Protein AF-A0A8J7Y199-F1 (afdb_monomer)

Secondary structure (DSSP, 8-state):
---EEEEEEGGGTEEEEEE--HHHHHHHHHHHHHHHHHHHHTPPPPP-TTGGG-GGGGG---

Mean predicted aligned error: 5.65 Å

pLDDT: mean 89.3, std 8.43, range [62.62, 97.56]

Nearest PDB structures (foldseek):
  8d3q-assembly1_J  TM=7.964E-01  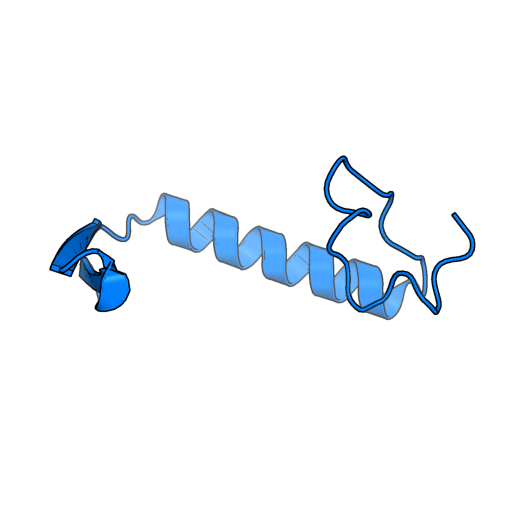e=1.900E-02  Halalkalibacterium halodurans C-125
  8d3l-assembly1_I  TM=8.038E-01  e=5.382E-01  Halalkalibacterium halodurans C-125
  6spf-assembly1_X  TM=3.489E-01  e=4.058E+00  Pseudomonas aeruginosa
  7unw-assembly1_Z  TM=3.418E-01  e=4.058E+00  Pseudomonas aeruginosa PAO1
  7oj0-assembly1_w  TM=3.325E-01  e=4.665E+00  Escherichia coli K-12

Foldseek 3Di:
DDQWDWDQDVVVRDIDIDGCDPVNVVVVVVVVVVVVVCVVVVDDDDDDPCLVPDPCVVVDPD

Sequence (62 aa):
EVKKGVLYFPKQRKKLIVYITAEDKKFVMKDIKEIRKLVKSEKMPRGRDRCGYCEMRKFCKE

Structure (mmCIF, N/CA/C/O backbone):
data_AF-A0A8J7Y199-F1
#
_entry.id   AF-A0A8J7Y199-F1
#
loop_
_atom_site.group_PDB
_atom_site.id
_atom_site.type_symbol
_atom_site.label_atom_id
_atom_site.label_alt_id
_atom_site.label_comp_id
_atom_site.label_asym_id
_atom_site.label_entity_id
_atom_site.label_seq_id
_atom_site.pdbx_PDB_ins_code
_atom_site.Cartn_x
_atom_site.Cartn_y
_atom_site.Cartn_z
_atom_site.occupancy
_atom_site.B_iso_or_equiv
_atom_site.auth_seq_id
_atom_site.auth_comp_id
_atom_site.auth_asym_id
_atom_site.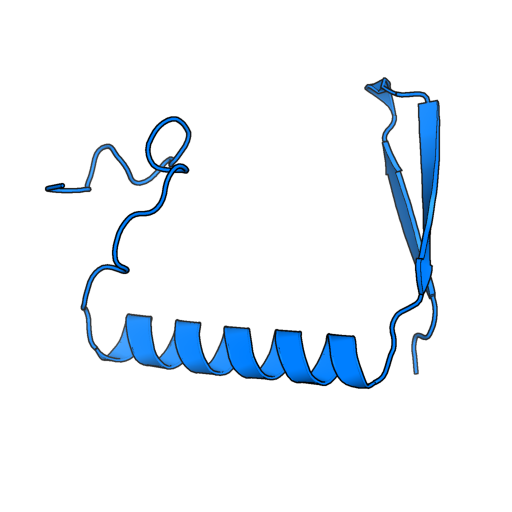auth_atom_id
_atom_site.pdbx_PDB_model_num
ATOM 1 N N . GLU A 1 1 ? 3.356 7.275 19.368 1.00 65.69 1 GLU A N 1
ATOM 2 C CA . GLU A 1 1 ? 3.084 6.209 18.377 1.00 65.69 1 GLU A CA 1
ATOM 3 C C . GLU A 1 1 ? 1.603 6.233 17.990 1.00 65.69 1 GLU A C 1
ATOM 5 O O . GLU A 1 1 ? 0.767 6.239 18.886 1.00 65.69 1 GLU A O 1
ATOM 10 N N . VAL A 1 2 ? 1.263 6.297 16.697 1.00 75.94 2 VAL A N 1
ATOM 11 C CA . VAL A 1 2 ? -0.143 6.291 16.241 1.00 75.94 2 VAL A CA 1
ATOM 12 C C . VAL A 1 2 ? -0.621 4.844 16.111 1.00 75.94 2 VAL A C 1
ATOM 14 O O . VAL A 1 2 ? 0.000 4.056 15.399 1.00 75.94 2 VAL A O 1
ATOM 17 N N . LYS A 1 3 ? -1.699 4.495 16.823 1.00 87.94 3 LYS A N 1
ATOM 18 C CA . LYS A 1 3 ? -2.263 3.128 16.876 1.00 87.94 3 LYS A CA 1
ATOM 19 C C . LYS A 1 3 ? -3.594 2.985 16.134 1.00 87.94 3 LYS A C 1
ATOM 21 O O . LYS A 1 3 ? -4.030 1.870 15.862 1.00 87.94 3 LYS A O 1
ATOM 26 N N . LYS A 1 4 ? -4.255 4.104 15.827 1.00 92.62 4 LYS A N 1
ATOM 27 C CA . LYS A 1 4 ? -5.537 4.141 15.119 1.00 92.62 4 LYS A CA 1
ATOM 28 C C . LYS A 1 4 ? -5.567 5.313 14.147 1.00 92.62 4 LYS A C 1
ATOM 30 O O . LYS A 1 4 ? -5.037 6.377 14.454 1.00 92.62 4 LYS A O 1
ATOM 35 N N . GLY A 1 5 ? -6.215 5.109 13.011 1.00 92.19 5 GLY A N 1
ATOM 36 C CA . GLY A 1 5 ? -6.526 6.125 12.018 1.00 92.19 5 GLY A CA 1
ATOM 37 C C . GLY A 1 5 ? -8.021 6.152 11.722 1.00 92.19 5 GLY A C 1
ATOM 38 O O . GLY A 1 5 ? -8.761 5.223 12.054 1.00 92.19 5 GLY A O 1
ATOM 39 N N . VAL A 1 6 ? -8.472 7.230 11.093 1.00 94.69 6 VAL A N 1
ATOM 40 C CA . VAL A 1 6 ? -9.854 7.377 10.642 1.00 94.69 6 VAL A CA 1
ATOM 41 C C . VAL A 1 6 ? -9.839 7.657 9.149 1.00 94.69 6 VAL A C 1
ATOM 43 O O . VAL A 1 6 ? -9.216 8.617 8.709 1.00 94.69 6 VAL A O 1
ATOM 46 N N . LEU A 1 7 ? -10.565 6.845 8.387 1.00 95.94 7 LEU A N 1
ATOM 47 C CA . LEU A 1 7 ? -10.884 7.112 6.992 1.00 95.94 7 LEU A CA 1
ATOM 48 C C . LEU A 1 7 ? -12.321 7.608 6.909 1.00 95.94 7 LEU A C 1
ATOM 50 O O . LEU A 1 7 ? -13.245 6.955 7.399 1.00 95.94 7 LEU A O 1
ATOM 54 N N . TYR A 1 8 ? -12.508 8.768 6.293 1.00 96.81 8 TYR A N 1
ATOM 55 C CA . TYR A 1 8 ? -13.827 9.319 6.033 1.00 96.81 8 TYR A CA 1
ATOM 56 C C . TYR A 1 8 ? -14.122 9.232 4.537 1.00 96.81 8 TYR A C 1
ATOM 58 O O . TYR A 1 8 ? -13.322 9.675 3.717 1.00 96.81 8 TYR A O 1
ATOM 66 N N . PHE A 1 9 ? -15.271 8.657 4.192 1.00 96.69 9 PHE A N 1
ATOM 67 C CA . PHE A 1 9 ? -15.768 8.509 2.828 1.00 96.69 9 PHE A CA 1
ATOM 68 C C . PHE A 1 9 ? -17.033 9.370 2.671 1.00 96.69 9 PHE A C 1
ATOM 70 O O . PHE A 1 9 ? -18.140 8.857 2.864 1.00 96.69 9 PHE A O 1
ATOM 77 N N . PRO A 1 10 ? -16.905 10.670 2.322 1.00 95.31 10 PRO A N 1
ATOM 78 C CA . PRO A 1 10 ? -18.024 11.615 2.326 1.00 95.31 10 PRO A CA 1
ATOM 79 C C . PRO A 1 10 ? -19.187 11.185 1.432 1.00 95.31 10 PRO A C 1
ATOM 81 O O . PRO A 1 10 ? -20.337 11.201 1.861 1.00 95.31 10 PRO A O 1
ATOM 84 N N . LYS A 1 11 ? -18.884 10.725 0.208 1.00 96.38 11 LYS A N 1
ATOM 85 C CA . LYS A 1 11 ? -19.895 10.271 -0.763 1.00 96.38 11 LYS A CA 1
ATOM 86 C C . LYS A 1 11 ? -20.721 9.086 -0.252 1.00 96.38 11 LYS A C 1
ATOM 88 O O . LYS A 1 11 ? -21.874 8.945 -0.629 1.00 96.38 11 LYS A O 1
ATOM 93 N N . GLN A 1 12 ? -20.136 8.259 0.613 1.00 97.12 12 GLN A N 1
ATOM 94 C CA . GLN A 1 12 ? -20.798 7.106 1.231 1.00 97.12 12 GLN A CA 1
ATOM 95 C C . GLN A 1 12 ? -21.331 7.427 2.637 1.00 97.12 12 GLN A C 1
ATOM 97 O O . GLN A 1 12 ? -21.868 6.542 3.294 1.00 97.12 12 GLN A O 1
ATOM 102 N N . ARG A 1 13 ? -21.126 8.662 3.130 1.00 94.94 13 ARG A N 1
ATOM 103 C CA . ARG A 1 13 ? -21.391 9.090 4.516 1.00 94.94 13 ARG A CA 1
ATOM 104 C C . ARG A 1 13 ? -20.843 8.104 5.557 1.00 94.94 13 ARG A C 1
ATOM 106 O O . ARG A 1 13 ? -21.443 7.883 6.604 1.00 94.94 13 ARG A O 1
ATOM 113 N N . LYS A 1 14 ? -19.688 7.500 5.261 1.00 97.56 14 LYS A N 1
ATOM 114 C CA . LYS A 1 14 ? -19.116 6.394 6.036 1.00 97.56 14 LYS A CA 1
ATOM 115 C C . LYS A 1 14 ? -17.818 6.819 6.710 1.00 97.56 14 LYS A C 1
ATOM 117 O O . LYS A 1 14 ? -16.928 7.370 6.066 1.00 97.56 14 LYS A O 1
ATOM 122 N N . LYS A 1 15 ? -17.688 6.506 7.999 1.00 96.12 15 LYS A N 1
ATOM 123 C CA . LYS A 1 15 ? -16.439 6.610 8.763 1.00 96.12 15 LYS A CA 1
ATOM 124 C C . LYS A 1 15 ? -15.926 5.207 9.061 1.00 96.12 15 LYS A C 1
ATOM 126 O O . LYS A 1 15 ? -16.684 4.368 9.539 1.00 96.12 15 LYS A O 1
ATOM 131 N N . LEU A 1 16 ? -14.648 4.959 8.800 1.00 96.88 16 LEU A N 1
ATOM 132 C CA . LEU A 1 16 ? -13.991 3.688 9.079 1.00 96.88 16 LEU A CA 1
ATOM 133 C C . LEU A 1 16 ? -12.810 3.931 10.017 1.00 96.88 16 LEU A C 1
ATOM 135 O O . LEU A 1 16 ? -11.940 4.753 9.735 1.00 96.88 16 LEU A O 1
ATOM 139 N N . ILE A 1 17 ? -12.814 3.250 11.161 1.00 95.31 17 ILE A N 1
ATOM 140 C CA . ILE A 1 17 ? -11.706 3.289 12.114 1.00 95.31 17 ILE A CA 1
ATOM 141 C C . ILE A 1 17 ? -10.758 2.162 11.736 1.00 95.31 17 ILE A C 1
ATOM 143 O O . ILE A 1 17 ? -11.157 1.000 11.710 1.00 95.31 17 ILE A O 1
ATOM 147 N N . VAL A 1 18 ? -9.514 2.515 11.445 1.00 95.06 18 VAL A N 1
ATOM 148 C CA . VAL A 1 18 ? -8.472 1.561 11.073 1.00 95.06 18 VAL A CA 1
ATOM 149 C C . VAL A 1 18 ? -7.509 1.434 12.236 1.00 95.06 18 VAL A C 1
ATOM 151 O O . VAL A 1 18 ? -7.033 2.437 12.768 1.00 95.06 18 VAL A O 1
ATOM 154 N N . TYR A 1 19 ? -7.229 0.207 12.643 1.00 94.44 19 TYR A N 1
ATOM 155 C CA . TYR A 1 19 ? -6.207 -0.079 13.639 1.00 94.44 19 TYR A CA 1
ATOM 156 C C . TYR A 1 19 ? -4.895 -0.324 12.910 1.00 94.44 19 TYR A C 1
ATOM 158 O O . TYR A 1 19 ? -4.877 -1.045 11.921 1.00 94.44 19 TYR A O 1
ATOM 166 N N . ILE A 1 20 ? -3.823 0.311 13.376 1.00 93.25 20 ILE A N 1
ATOM 167 C CA . ILE A 1 20 ? -2.499 0.179 12.769 1.00 93.25 20 ILE A CA 1
ATOM 168 C C . ILE A 1 20 ? -1.688 -0.739 13.672 1.00 93.25 20 ILE A C 1
ATOM 170 O O . ILE A 1 20 ? -1.220 -0.325 14.737 1.00 93.25 20 ILE A O 1
ATOM 174 N N . THR A 1 21 ? -1.550 -1.991 13.256 1.00 93.75 21 THR A N 1
ATOM 175 C CA . THR A 1 21 ? -0.763 -2.994 13.969 1.00 93.75 21 THR A CA 1
ATOM 176 C C . THR A 1 21 ? 0.730 -2.836 13.669 1.00 93.75 21 THR A C 1
ATOM 178 O O . THR A 1 21 ? 1.153 -2.114 12.760 1.00 93.75 21 THR A O 1
ATOM 181 N N . ALA A 1 22 ? 1.569 -3.519 14.449 1.00 91.81 22 ALA A N 1
ATOM 182 C CA . ALA A 1 22 ? 2.997 -3.595 14.157 1.00 91.81 22 ALA A CA 1
ATOM 183 C C . ALA A 1 22 ? 3.280 -4.330 12.833 1.00 91.81 22 ALA A C 1
ATOM 185 O O . ALA A 1 22 ? 4.250 -4.008 12.149 1.00 91.81 22 ALA A O 1
ATOM 186 N N . GLU A 1 23 ? 2.437 -5.292 12.459 1.00 93.38 23 GLU A N 1
ATOM 187 C CA . GLU A 1 23 ? 2.554 -6.036 11.203 1.00 93.38 23 GLU A CA 1
ATOM 188 C C . GLU A 1 23 ? 2.250 -5.149 10.000 1.00 93.38 23 GLU A C 1
ATOM 190 O O . GLU A 1 23 ? 3.040 -5.130 9.058 1.00 93.38 23 GLU A O 1
ATOM 195 N N . ASP A 1 24 ? 1.211 -4.313 10.076 1.00 91.94 24 ASP A N 1
ATOM 196 C CA . ASP A 1 24 ? 0.891 -3.339 9.023 1.00 91.94 24 ASP A CA 1
ATOM 197 C C . ASP A 1 24 ? 2.089 -2.432 8.725 1.00 91.94 24 ASP A C 1
ATOM 199 O O . ASP A 1 24 ? 2.467 -2.223 7.571 1.00 91.94 24 ASP A O 1
ATOM 203 N N . LYS A 1 25 ? 2.759 -1.946 9.778 1.00 91.31 25 LYS A N 1
ATOM 204 C CA . LYS A 1 25 ? 3.971 -1.127 9.639 1.00 91.31 25 LYS A CA 1
ATOM 205 C C . LYS A 1 25 ? 5.095 -1.899 8.946 1.00 91.31 25 LYS A C 1
ATOM 207 O O . LYS A 1 25 ? 5.781 -1.336 8.093 1.00 91.31 25 LYS A O 1
ATOM 212 N N . LYS A 1 26 ? 5.288 -3.181 9.277 1.00 95.06 26 LYS A N 1
ATOM 213 C CA . LYS A 1 26 ? 6.297 -4.032 8.623 1.00 95.06 26 LYS A CA 1
ATOM 214 C C . LYS A 1 26 ? 5.991 -4.222 7.137 1.00 95.06 26 LYS A C 1
ATOM 216 O O . LYS A 1 26 ? 6.914 -4.126 6.328 1.00 95.06 26 LYS A O 1
ATOM 221 N N . PHE A 1 27 ? 4.728 -4.444 6.770 1.00 95.44 27 PHE A N 1
ATOM 222 C CA . PHE A 1 27 ? 4.322 -4.576 5.369 1.00 95.44 27 PHE A CA 1
ATOM 223 C C . PHE A 1 27 ? 4.565 -3.288 4.584 1.00 95.44 27 PHE A C 1
ATOM 225 O O . PHE A 1 27 ? 5.223 -3.334 3.549 1.00 95.44 27 PHE A O 1
ATOM 232 N N . VAL A 1 28 ? 4.172 -2.131 5.125 1.00 94.69 28 VAL A N 1
ATOM 233 C CA . VAL A 1 28 ? 4.434 -0.832 4.483 1.00 94.69 28 VAL A CA 1
ATOM 234 C C . VAL A 1 28 ? 5.933 -0.610 4.265 1.00 94.69 28 VAL A C 1
ATOM 236 O O . VAL A 1 28 ? 6.356 -0.201 3.184 1.00 94.69 28 VAL A O 1
ATOM 239 N N . MET A 1 29 ? 6.767 -0.923 5.260 1.00 96.44 29 MET A N 1
ATOM 240 C CA . MET A 1 29 ? 8.221 -0.789 5.122 1.00 96.44 29 MET A CA 1
ATOM 241 C C . MET A 1 29 ? 8.806 -1.733 4.064 1.00 96.44 29 MET A C 1
ATOM 243 O O . MET A 1 29 ? 9.725 -1.348 3.335 1.00 96.44 29 MET A O 1
ATOM 247 N N . LYS A 1 30 ? 8.272 -2.954 3.953 1.00 96.62 30 LYS A N 1
ATOM 248 C CA . LYS A 1 30 ? 8.646 -3.904 2.901 1.00 96.62 30 LYS A CA 1
ATOM 249 C C . LYS A 1 30 ? 8.272 -3.366 1.519 1.00 96.62 30 LYS A C 1
ATOM 251 O O . LYS A 1 30 ? 9.123 -3.363 0.633 1.00 96.62 30 LYS A O 1
ATOM 256 N N . ASP A 1 31 ? 7.061 -2.845 1.358 1.00 95.06 31 ASP A N 1
ATOM 257 C CA . ASP A 1 31 ? 6.588 -2.292 0.086 1.00 95.06 31 ASP A CA 1
ATOM 258 C C . ASP A 1 31 ? 7.432 -1.089 -0.351 1.00 95.06 31 ASP A C 1
ATOM 260 O O . ASP A 1 31 ? 7.863 -1.019 -1.501 1.00 95.06 31 ASP A O 1
ATOM 264 N N . ILE A 1 32 ? 7.781 -0.188 0.577 1.00 96.56 32 ILE A N 1
ATOM 265 C CA . ILE A 1 32 ? 8.692 0.937 0.299 1.00 96.56 32 ILE A CA 1
ATOM 266 C C . ILE A 1 32 ? 10.051 0.435 -0.206 1.00 96.56 32 ILE A C 1
ATOM 268 O O . ILE A 1 32 ? 10.628 1.017 -1.129 1.00 96.56 32 ILE A O 1
ATOM 272 N N . LYS A 1 33 ? 10.587 -0.638 0.386 1.00 96.69 33 LYS A N 1
ATOM 273 C CA . LYS A 1 33 ? 11.863 -1.225 -0.043 1.00 96.69 33 LYS A CA 1
ATOM 274 C C . LYS A 1 33 ? 11.773 -1.786 -1.464 1.00 96.69 33 LYS A C 1
ATOM 276 O O . LYS A 1 33 ? 12.680 -1.536 -2.259 1.00 96.69 33 LYS A O 1
ATOM 281 N N . GLU A 1 34 ? 10.695 -2.492 -1.793 1.00 92.81 34 GLU A N 1
ATOM 282 C CA . GLU A 1 34 ? 10.478 -3.034 -3.138 1.00 92.81 34 GLU A CA 1
ATOM 283 C C . GLU A 1 34 ? 10.282 -1.923 -4.176 1.00 92.81 34 GLU A C 1
ATOM 285 O O . GLU A 1 34 ? 10.914 -1.963 -5.229 1.00 92.81 34 GLU A O 1
ATOM 290 N N . ILE A 1 35 ? 9.518 -0.871 -3.854 1.00 92.44 35 ILE A N 1
A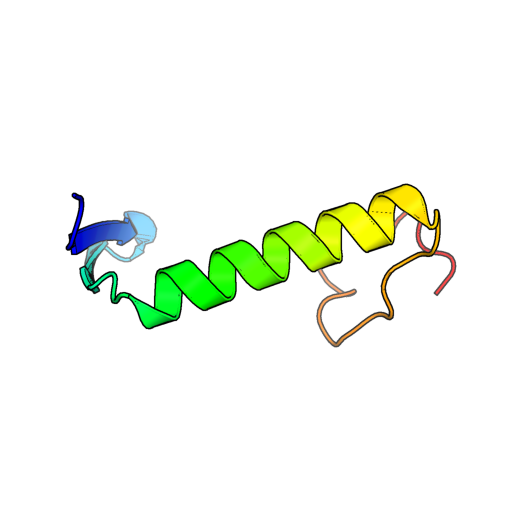TOM 291 C CA . ILE A 1 35 ? 9.363 0.307 -4.725 1.00 92.44 35 ILE A CA 1
ATOM 292 C C . ILE A 1 35 ? 10.727 0.947 -5.006 1.00 92.44 35 ILE A C 1
ATOM 294 O O . ILE A 1 35 ? 11.066 1.212 -6.157 1.00 92.44 35 ILE A O 1
ATOM 298 N N . ARG A 1 36 ? 11.560 1.142 -3.973 1.00 95.50 36 ARG A N 1
ATOM 299 C CA . ARG A 1 36 ? 12.919 1.690 -4.142 1.00 95.50 36 ARG A CA 1
ATOM 300 C C . ARG A 1 36 ? 13.793 0.811 -5.032 1.00 95.50 36 ARG A C 1
ATOM 302 O O . ARG A 1 36 ? 14.561 1.334 -5.835 1.00 95.50 36 ARG A O 1
ATOM 309 N N . LYS A 1 37 ? 13.705 -0.512 -4.882 1.00 94.50 37 LYS A N 1
ATOM 310 C CA . LYS A 1 37 ? 14.444 -1.464 -5.719 1.00 94.50 37 LYS A CA 1
ATOM 311 C C . LYS A 1 37 ? 13.986 -1.390 -7.173 1.00 94.50 37 LYS A C 1
ATOM 313 O O . LYS A 1 37 ? 14.830 -1.384 -8.063 1.00 94.50 37 LYS A O 1
ATOM 318 N N . LEU A 1 38 ? 12.678 -1.293 -7.398 1.00 91.44 38 LEU A N 1
ATOM 319 C CA . LEU A 1 38 ? 12.091 -1.187 -8.725 1.00 91.44 38 LEU A CA 1
ATOM 320 C C . LEU A 1 38 ? 12.576 0.068 -9.452 1.00 91.44 38 LEU A C 1
ATOM 322 O O . LEU A 1 38 ? 13.119 -0.045 -10.548 1.00 91.44 38 LEU A O 1
ATOM 326 N N . VAL A 1 39 ? 12.491 1.227 -8.791 1.00 91.25 39 VAL A N 1
ATOM 327 C CA . VAL A 1 39 ? 12.973 2.509 -9.330 1.00 91.25 39 VAL A CA 1
ATOM 328 C C . VAL A 1 39 ? 14.456 2.428 -9.697 1.00 91.25 39 VAL A C 1
ATOM 330 O O . VAL A 1 39 ? 14.828 2.801 -10.800 1.00 91.25 39 VAL A O 1
ATOM 333 N N . LYS A 1 40 ? 15.300 1.872 -8.816 1.00 95.25 40 LYS A N 1
ATOM 334 C CA . LYS A 1 40 ? 16.742 1.709 -9.083 1.00 95.25 40 LYS A CA 1
ATOM 335 C C . LYS A 1 40 ? 17.061 0.735 -10.212 1.00 95.25 40 LYS A C 1
ATOM 337 O O . LYS A 1 40 ? 18.113 0.845 -10.823 1.00 95.25 40 LYS A O 1
ATOM 342 N N . SER A 1 41 ? 16.211 -0.264 -10.423 1.00 93.75 41 SER A N 1
ATOM 343 C CA . SER A 1 41 ? 16.420 -1.250 -11.481 1.00 93.75 41 SER A CA 1
ATOM 344 C C . SER A 1 41 ? 16.000 -0.750 -12.859 1.00 93.75 41 SER A C 1
ATOM 346 O O . SER A 1 41 ? 16.285 -1.436 -13.835 1.00 93.75 41 SER A O 1
ATOM 348 N N . GLU A 1 42 ? 15.267 0.370 -12.922 1.00 85.69 42 GLU A N 1
ATOM 349 C CA . GLU A 1 42 ? 14.640 0.916 -14.135 1.00 85.69 42 GLU A CA 1
ATOM 350 C C . GLU A 1 42 ? 13.730 -0.087 -14.873 1.00 85.69 42 GLU A C 1
ATOM 352 O O . GLU A 1 42 ? 13.334 0.118 -16.019 1.00 85.69 42 GLU A O 1
ATOM 357 N N . LYS A 1 43 ? 13.352 -1.185 -14.206 1.00 85.88 43 LYS A N 1
ATOM 358 C CA . LYS A 1 43 ? 12.432 -2.190 -14.738 1.00 85.88 43 LYS A CA 1
ATOM 359 C C . LYS A 1 43 ? 10.999 -1.789 -14.428 1.00 85.88 43 LYS A C 1
ATOM 361 O O . LYS A 1 43 ? 10.674 -1.439 -13.293 1.00 85.88 43 LYS A O 1
ATOM 366 N N . MET A 1 44 ? 10.124 -1.923 -15.420 1.00 84.19 44 MET A N 1
ATOM 367 C CA . MET A 1 44 ? 8.686 -1.793 -15.204 1.00 84.19 44 MET A CA 1
ATOM 368 C C . MET A 1 44 ? 8.175 -2.907 -14.271 1.00 84.19 44 MET A C 1
ATOM 370 O O . MET A 1 44 ? 8.633 -4.053 -14.367 1.00 84.19 44 MET A O 1
ATOM 374 N N . PRO A 1 45 ? 7.239 -2.601 -13.353 1.00 84.00 45 PRO A N 1
ATOM 375 C CA . PRO A 1 45 ? 6.561 -3.628 -12.576 1.00 84.00 45 PRO A CA 1
ATOM 376 C C . PRO A 1 45 ? 5.721 -4.493 -13.509 1.00 84.00 45 PRO A C 1
ATOM 378 O O . PRO A 1 45 ? 5.073 -3.975 -14.413 1.00 84.00 45 PRO A O 1
ATOM 381 N N . ARG A 1 46 ? 5.669 -5.801 -13.244 1.00 78.06 46 ARG A N 1
ATOM 382 C CA . ARG A 1 46 ? 4.754 -6.691 -13.968 1.00 78.06 46 ARG A CA 1
ATOM 383 C C . ARG A 1 46 ? 3.310 -6.257 -13.722 1.00 78.06 46 ARG A C 1
ATOM 385 O O . ARG A 1 46 ? 2.908 -6.090 -12.564 1.00 78.06 46 ARG A O 1
ATOM 392 N N . GLY A 1 47 ? 2.552 -6.103 -14.804 1.00 70.56 47 GLY A N 1
ATOM 393 C CA . GLY A 1 47 ? 1.128 -5.799 -14.749 1.00 70.56 47 GLY A CA 1
ATOM 394 C C . GLY A 1 47 ? 0.336 -6.829 -13.934 1.00 70.56 47 GLY A C 1
ATOM 395 O O . GLY A 1 47 ? 0.655 -8.016 -13.896 1.00 70.56 47 GLY A O 1
ATOM 396 N N . ARG A 1 48 ? -0.712 -6.350 -13.260 1.00 69.00 48 ARG A N 1
ATOM 397 C CA . ARG A 1 48 ? -1.819 -7.159 -12.713 1.00 69.00 48 ARG A CA 1
ATOM 398 C C . ARG A 1 48 ? -3.127 -6.657 -13.337 1.00 69.00 48 ARG A C 1
ATOM 400 O O . ARG A 1 48 ? -3.089 -5.732 -14.146 1.00 69.00 48 ARG A O 1
ATOM 407 N N . ASP A 1 49 ? -4.274 -7.136 -12.857 1.00 73.06 49 ASP A N 1
ATOM 408 C CA . ASP A 1 49 ? -5.652 -6.760 -13.256 1.00 73.06 49 ASP A CA 1
ATOM 409 C C . ASP A 1 49 ? -6.031 -5.266 -13.082 1.00 73.06 49 ASP A C 1
ATOM 411 O O . ASP A 1 49 ? -7.200 -4.892 -13.057 1.00 73.06 49 ASP A O 1
ATOM 415 N N . ARG A 1 50 ? -5.047 -4.376 -12.916 1.00 79.06 50 ARG A N 1
ATOM 416 C CA . ARG A 1 50 ? -5.202 -2.943 -12.642 1.00 79.06 50 ARG A CA 1
ATOM 417 C C . ARG A 1 50 ? -4.809 -2.052 -13.821 1.00 79.06 50 ARG A C 1
ATOM 419 O O . ARG A 1 50 ? -4.919 -0.833 -13.714 1.00 79.06 50 ARG A O 1
ATOM 426 N N . CYS A 1 51 ? -4.382 -2.628 -14.949 1.00 84.25 51 CYS A N 1
AT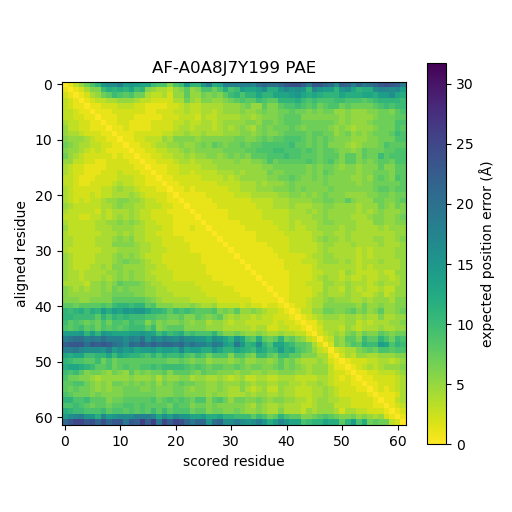OM 427 C CA . CYS A 1 51 ? -4.015 -1.859 -16.145 1.00 84.25 51 CYS A CA 1
ATOM 428 C C . CYS A 1 51 ? -5.183 -1.007 -16.673 1.00 84.25 51 CYS A C 1
ATOM 430 O O . CYS A 1 51 ? -4.953 0.080 -17.195 1.00 84.25 51 CYS A O 1
ATOM 432 N N . GLY A 1 52 ? -6.432 -1.453 -16.477 1.00 83.31 52 GLY A N 1
ATOM 433 C CA . GLY A 1 52 ? -7.635 -0.760 -16.954 1.00 83.31 52 GLY A CA 1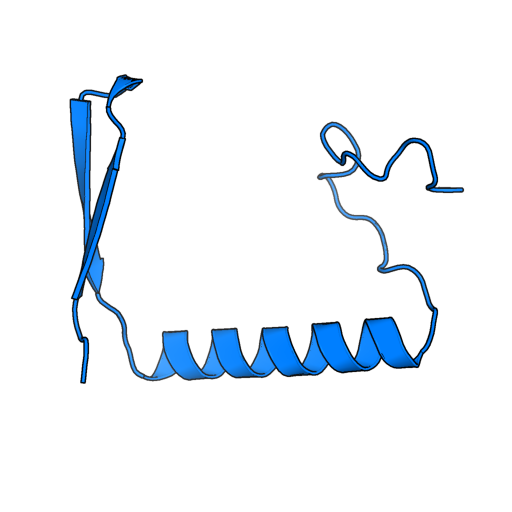
ATOM 434 C C . GLY A 1 52 ? -7.826 0.661 -16.410 1.00 83.31 52 GLY A C 1
ATOM 435 O O . GLY A 1 52 ? -8.417 1.486 -17.097 1.00 83.31 52 GLY A O 1
ATOM 436 N N . TYR A 1 53 ? -7.288 0.961 -15.226 1.00 87.88 53 TYR A N 1
ATOM 437 C CA . TYR A 1 53 ? -7.371 2.280 -14.584 1.00 87.88 53 TYR A CA 1
ATOM 438 C C . TYR A 1 53 ? -5.988 2.849 -14.220 1.00 87.88 53 TYR A C 1
ATOM 440 O O . TYR A 1 53 ? -5.866 3.731 -13.372 1.00 87.88 53 TYR A O 1
ATOM 448 N N . CYS A 1 54 ? -4.922 2.327 -14.832 1.00 87.38 54 CYS A N 1
ATOM 449 C CA . CYS A 1 54 ? -3.566 2.805 -14.594 1.00 87.38 54 CYS A CA 1
ATOM 450 C C . CYS A 1 54 ? -3.282 4.070 -15.418 1.00 87.38 54 CYS A C 1
ATOM 452 O O . CYS A 1 54 ? -3.227 4.012 -16.644 1.00 87.38 54 CYS A O 1
ATOM 454 N N . GLU A 1 55 ? -3.005 5.193 -14.7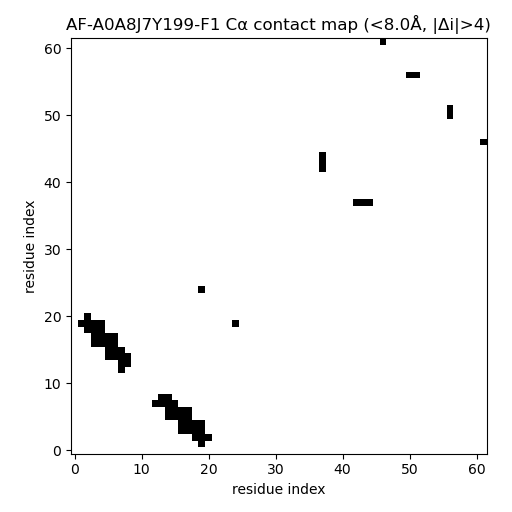55 1.00 89.69 55 GLU A N 1
ATOM 455 C CA . GLU A 1 55 ? -2.628 6.461 -15.410 1.00 89.69 55 GLU A CA 1
ATOM 456 C C . GLU A 1 55 ? -1.378 6.339 -16.295 1.00 89.69 55 GLU A C 1
ATOM 458 O O . GLU A 1 55 ? -1.232 7.026 -17.307 1.00 89.69 55 GLU A O 1
ATOM 463 N N . MET A 1 56 ? -0.472 5.428 -15.935 1.00 88.19 56 MET A N 1
ATOM 464 C CA . MET A 1 56 ? 0.759 5.182 -16.684 1.00 88.19 56 MET A CA 1
ATOM 465 C C . MET A 1 56 ? 0.546 4.268 -17.895 1.00 88.19 56 MET A C 1
ATOM 467 O O . MET A 1 56 ? 1.496 4.043 -18.639 1.00 88.19 56 MET A O 1
ATOM 471 N N . ARG A 1 57 ? -0.680 3.776 -18.144 1.00 87.25 57 ARG A N 1
ATOM 472 C CA . ARG A 1 57 ? -1.002 2.919 -19.299 1.00 87.25 57 ARG A CA 1
ATOM 473 C C . ARG A 1 57 ? -0.586 3.551 -20.625 1.00 87.25 57 ARG A C 1
ATOM 475 O O . ARG A 1 57 ? -0.074 2.852 -21.484 1.00 87.25 57 ARG A O 1
ATOM 482 N N . LYS A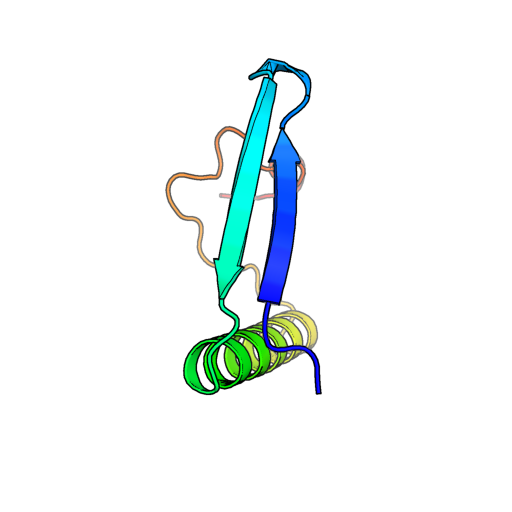 1 58 ? -0.723 4.872 -20.767 1.00 87.56 58 LYS A N 1
ATOM 483 C CA . LYS A 1 58 ? -0.279 5.624 -21.959 1.00 87.56 58 LYS A CA 1
ATOM 484 C C . LYS A 1 58 ? 1.224 5.514 -22.256 1.00 87.56 58 LYS A C 1
ATOM 486 O O . LYS A 1 58 ? 1.641 5.803 -23.369 1.00 87.56 58 LYS A O 1
ATOM 491 N N . PHE A 1 59 ? 2.024 5.117 -21.267 1.00 86.50 59 PHE A N 1
ATOM 492 C CA . PHE A 1 59 ? 3.469 4.902 -21.385 1.00 86.50 59 PHE A CA 1
ATOM 493 C C . PHE A 1 59 ? 3.863 3.425 -21.220 1.00 86.50 59 PHE A C 1
ATOM 495 O O . PHE A 1 59 ? 5.045 3.090 -21.304 1.00 86.50 59 PHE A O 1
ATOM 502 N N . CYS A 1 60 ? 2.896 2.547 -20.948 1.00 83.31 60 CYS A N 1
ATOM 503 C CA . CYS A 1 60 ? 3.117 1.117 -20.811 1.00 83.31 60 CYS A CA 1
ATOM 504 C C . CYS A 1 60 ? 3.194 0.482 -22.201 1.00 83.31 60 CYS A C 1
ATOM 506 O O . CYS A 1 60 ? 2.383 0.791 -23.072 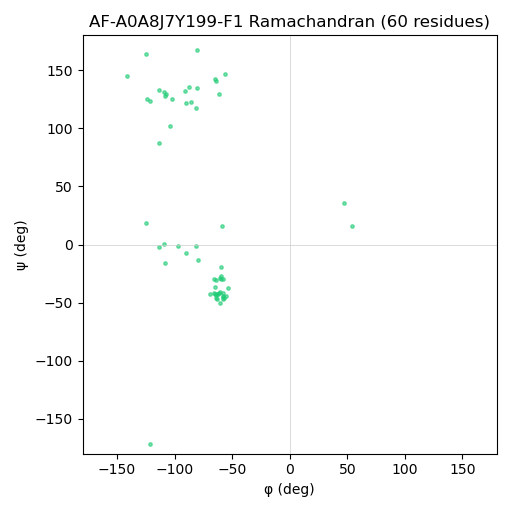1.00 83.31 60 CYS A O 1
ATOM 508 N N . LYS A 1 61 ? 4.185 -0.388 -22.412 1.00 72.50 61 LYS A N 1
ATOM 509 C CA . LYS A 1 61 ? 4.335 -1.157 -23.661 1.00 72.50 61 LYS A CA 1
ATOM 510 C C . LYS A 1 61 ? 3.610 -2.509 -23.616 1.00 72.50 61 LYS A C 1
ATOM 512 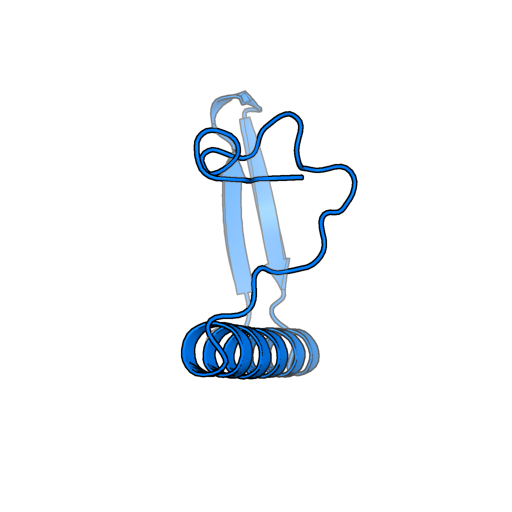O O . LYS A 1 61 ? 3.574 -3.194 -24.632 1.00 72.50 61 LYS A O 1
ATOM 517 N N . GLU A 1 62 ? 3.092 -2.871 -22.443 1.00 62.62 62 GLU A N 1
ATOM 518 C CA . GLU A 1 62 ? 2.253 -4.047 -22.169 1.00 62.62 62 GLU A CA 1
ATOM 519 C C . GLU A 1 62 ? 0.775 -3.652 -22.101 1.00 62.62 62 GLU A C 1
ATOM 521 O O . GLU A 1 62 ? 0.482 -2.579 -21.511 1.00 62.62 62 GLU A O 1
#

Solvent-accessible surface area (backbone atoms only — not comparable to full-atom values): 4066 Å² total; per-residue (Å²): 136,83,53,66,50,76,49,76,40,74,94,72,75,40,78,45,81,43,75,52,50,76,63,56,54,51,51,52,54,49,51,54,51,51,53,52,51,36,62,74,65,74,51,80,77,82,84,62,101,55,60,91,79,39,87,59,47,89,77,47,94,119

Radius of gyration: 16.48 Å; Cα contacts (8 Å, |Δi|>4): 33; chains: 1; bounding box: 38×19×42 Å